Protein AF-A0A1Y1MUC6-F1 (afdb_monomer_lite)

pLDDT: mean 72.16, std 18.28, range [31.75, 94.69]

Organism: Photinus pyralis (NCBI:txid7054)

Radius of gyration: 22.09 Å; chains: 1; bounding box: 63×49×53 Å

InterPro domains:
  IPR022237 L-tryptophan decarboxylase PsiD-like [PF12588] (64-160)

Foldseek 3Di:
DDDDDDDDDDPDDPVPPDPDDPPPCDPDDPDLLWFPDVVVLLVVLLVLLVVLVPPPDDQPQDPVLVVVVCVCVVDPLSVVLQADLLVDQFPDPPSVVCVPSRSSADHNVSLSSSVRCCVPPDAFDWDPPDPGTTTNNDNVCSSCVRSCRDPSNVVNVPDDD

Sequence (161 aa):
RSPCWPELGNTFSPQDMPRTAPVVNVPYRHGGWMPKNRIIQIDWLKRLVKEVDKSREPLTLPNEVDDLRKLIESRPDLRMLASAMLSEIPNKEPYHSDPVGNKQIRDIDHLLQLFGVVMTTKAPEWSQKGYDVGLIGFPFNAVLDWPMATPSGYAFFLKDE

Structure (mmCIF, N/CA/C/O backbone):
data_AF-A0A1Y1MUC6-F1
#
_entry.id   AF-A0A1Y1MUC6-F1
#
loop_
_atom_site.group_PDB
_atom_site.id
_atom_site.type_symbol
_atom_site.label_atom_id
_atom_site.label_alt_id
_atom_site.label_comp_id
_atom_site.label_asym_id
_atom_site.label_entity_id
_atom_site.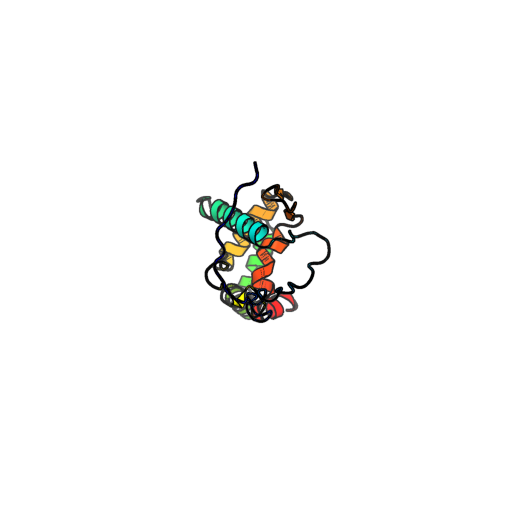label_seq_id
_atom_site.pdbx_PDB_ins_code
_atom_site.Cartn_x
_atom_site.Cartn_y
_atom_site.Cartn_z
_atom_site.occupancy
_atom_site.B_iso_or_equiv
_atom_site.auth_seq_id
_atom_site.auth_comp_id
_atom_site.auth_asym_id
_atom_site.auth_atom_id
_atom_site.pdbx_PDB_model_num
ATOM 1 N N . ARG A 1 1 ? 39.163 33.459 -41.141 1.00 40.78 1 ARG A N 1
ATOM 2 C CA . ARG A 1 1 ? 39.869 33.191 -39.864 1.00 40.78 1 ARG A CA 1
ATOM 3 C C . ARG A 1 1 ? 39.193 31.993 -39.225 1.00 40.78 1 ARG A C 1
ATOM 5 O O . ARG A 1 1 ? 38.162 32.161 -38.593 1.00 40.78 1 ARG A O 1
ATOM 12 N N . SER A 1 2 ? 39.729 30.807 -39.478 1.00 34.22 2 SER A N 1
ATOM 13 C CA . SER A 1 2 ? 39.296 29.551 -38.859 1.00 34.22 2 SER A CA 1
ATOM 14 C C . SER A 1 2 ? 40.261 29.247 -37.706 1.00 34.22 2 SER A C 1
ATOM 16 O O . SER A 1 2 ? 41.447 29.544 -37.874 1.00 34.22 2 SER A O 1
ATOM 18 N N . PRO A 1 3 ? 39.830 28.709 -36.553 1.00 42.53 3 PRO A N 1
ATOM 19 C CA . PRO A 1 3 ? 40.770 28.311 -35.514 1.00 42.53 3 PRO A CA 1
ATOM 20 C C . PRO A 1 3 ? 41.396 26.959 -35.878 1.00 42.53 3 PRO A C 1
ATOM 22 O O . PRO A 1 3 ? 40.682 25.979 -36.082 1.00 42.53 3 PRO A O 1
ATOM 25 N N . CYS A 1 4 ? 42.728 26.929 -35.964 1.00 34.47 4 CYS A N 1
ATOM 26 C CA . CYS A 1 4 ? 43.527 25.707 -35.975 1.00 34.47 4 CYS A CA 1
ATOM 27 C C . CYS A 1 4 ? 43.427 25.009 -34.613 1.00 34.47 4 CYS A C 1
ATOM 29 O O . CYS A 1 4 ? 43.685 25.638 -33.588 1.00 34.47 4 CYS A O 1
ATOM 31 N N . TRP A 1 5 ? 43.143 23.709 -34.614 1.00 31.75 5 TRP A N 1
ATOM 32 C CA . TRP A 1 5 ? 43.461 22.817 -33.497 1.00 31.75 5 TRP A CA 1
ATOM 33 C C . TRP A 1 5 ? 44.724 22.021 -33.860 1.00 31.75 5 TRP A C 1
ATOM 35 O O . TRP A 1 5 ? 44.870 21.661 -35.030 1.00 31.75 5 TRP A O 1
ATOM 45 N N . PRO A 1 6 ? 45.657 21.782 -32.920 1.00 38.09 6 PRO A N 1
ATOM 46 C CA . PRO A 1 6 ? 46.881 21.052 -33.215 1.00 38.09 6 PRO A CA 1
ATOM 47 C C . PRO A 1 6 ? 46.591 19.554 -33.336 1.00 38.09 6 PRO A C 1
ATOM 49 O O . PRO A 1 6 ? 45.817 18.990 -32.561 1.00 38.09 6 PRO A O 1
ATOM 52 N N . GLU A 1 7 ? 47.234 18.920 -34.313 1.00 46.00 7 GLU A N 1
ATOM 53 C CA . GLU A 1 7 ? 47.191 17.479 -34.520 1.00 46.00 7 GLU A CA 1
ATOM 54 C C . GLU A 1 7 ? 47.864 16.748 -33.354 1.00 46.00 7 GLU A C 1
ATOM 56 O O . GLU A 1 7 ? 49.070 16.858 -33.138 1.00 46.00 7 GLU A O 1
ATOM 61 N N . LEU A 1 8 ? 47.077 15.972 -32.612 1.00 39.94 8 LEU A N 1
ATOM 62 C CA . LEU A 1 8 ? 47.584 14.892 -31.779 1.00 39.94 8 LEU A CA 1
ATOM 63 C C . LEU A 1 8 ? 47.127 13.589 -32.420 1.00 39.94 8 LEU A C 1
ATOM 65 O O . LEU A 1 8 ? 45.940 13.264 -32.435 1.00 39.94 8 LEU A O 1
ATOM 69 N N . GLY A 1 9 ? 48.094 12.873 -32.991 1.00 47.47 9 GLY A N 1
ATOM 70 C CA . GLY A 1 9 ? 47.896 11.533 -33.506 1.00 47.47 9 GLY A CA 1
ATOM 71 C C . GLY A 1 9 ? 47.405 10.617 -32.393 1.00 47.47 9 GLY A C 1
ATOM 72 O O . GLY A 1 9 ? 48.117 10.371 -31.429 1.00 47.47 9 GLY A O 1
ATOM 73 N N . ASN A 1 10 ? 46.187 10.118 -32.550 1.00 42.88 10 ASN A N 1
ATOM 74 C CA . ASN A 1 10 ? 45.718 8.903 -31.910 1.00 42.88 10 ASN A CA 1
ATOM 75 C C . ASN A 1 10 ? 44.754 8.240 -32.890 1.00 42.88 10 ASN A C 1
ATOM 77 O O . ASN A 1 10 ? 43.689 8.768 -33.209 1.00 42.88 10 ASN A O 1
ATOM 81 N N . THR A 1 11 ? 45.162 7.091 -33.412 1.00 43.12 11 THR A N 1
ATOM 82 C CA . THR A 1 11 ? 44.319 6.207 -34.213 1.00 43.12 11 THR A CA 1
ATOM 83 C C . THR A 1 11 ? 43.207 5.666 -33.317 1.00 43.12 11 THR A C 1
ATOM 85 O O . THR A 1 11 ? 43.427 4.712 -32.574 1.00 43.12 11 THR A O 1
ATOM 88 N N . PHE A 1 12 ? 42.030 6.287 -33.343 1.00 37.22 12 PHE A N 1
ATOM 89 C CA . PHE A 1 12 ? 40.847 5.756 -32.667 1.00 37.22 12 PHE A CA 1
ATOM 90 C C . PHE A 1 12 ? 40.387 4.515 -33.444 1.00 37.22 12 PHE A C 1
ATOM 92 O O . PHE A 1 12 ? 39.945 4.629 -34.590 1.00 37.22 12 PHE A O 1
ATOM 99 N N . SER A 1 13 ? 40.550 3.321 -32.869 1.00 42.94 13 SER A N 1
ATOM 100 C CA . SER A 1 13 ? 40.020 2.102 -33.481 1.00 42.94 13 SER A CA 1
ATOM 101 C C . SER A 1 13 ? 38.501 2.063 -33.270 1.00 42.94 13 SER A C 1
ATOM 103 O O . SER A 1 13 ? 38.029 2.448 -32.202 1.00 42.94 13 SER A O 1
ATOM 105 N N . PRO A 1 14 ? 37.695 1.543 -34.219 1.00 44.41 14 PRO A N 1
ATOM 106 C CA . PRO A 1 14 ? 36.234 1.428 -34.068 1.00 44.41 14 PRO A CA 1
ATOM 107 C C . PRO A 1 14 ? 35.755 0.611 -32.849 1.00 44.41 14 PRO A C 1
ATOM 109 O O . PRO A 1 14 ? 34.556 0.519 -32.599 1.00 44.41 14 PRO A O 1
ATOM 112 N N . GLN A 1 15 ? 36.681 -0.000 -32.106 1.00 45.72 15 GLN A N 1
ATOM 113 C CA . GLN A 1 15 ? 36.449 -0.804 -30.907 1.00 45.72 15 GLN A CA 1
ATOM 114 C C . GLN A 1 15 ? 36.509 0.014 -29.600 1.00 45.72 15 GLN A C 1
ATOM 116 O O . GLN A 1 15 ? 36.130 -0.515 -28.559 1.00 45.72 15 GLN A O 1
ATOM 121 N N . ASP A 1 16 ? 36.893 1.297 -29.658 1.00 43.12 16 ASP A N 1
ATOM 122 C CA . ASP A 1 16 ? 37.009 2.196 -28.495 1.00 43.12 16 ASP A CA 1
ATOM 123 C C . ASP A 1 16 ? 35.727 3.005 -28.198 1.00 43.12 16 ASP A C 1
ATOM 125 O O . ASP A 1 16 ? 35.716 3.899 -27.349 1.00 43.12 16 ASP A O 1
ATOM 129 N N . MET A 1 17 ? 34.612 2.705 -28.874 1.00 41.62 17 MET A N 1
ATOM 130 C CA . MET A 1 17 ? 33.305 3.252 -28.493 1.00 41.62 17 MET A CA 1
ATOM 131 C C . MET A 1 17 ? 32.913 2.694 -27.114 1.00 41.62 17 MET A C 1
ATOM 133 O O . MET A 1 17 ? 32.886 1.468 -26.952 1.00 41.62 17 MET A O 1
ATOM 137 N N . PRO A 1 18 ? 32.554 3.532 -26.119 1.00 47.16 18 PRO A N 1
ATOM 138 C CA . PRO A 1 18 ? 31.975 3.019 -24.887 1.00 47.16 18 PRO A CA 1
ATOM 139 C C . PRO A 1 18 ? 30.731 2.217 -25.267 1.00 47.16 18 PRO A C 1
ATOM 141 O O . PRO A 1 18 ? 29.814 2.758 -25.888 1.00 47.16 18 PRO A O 1
ATOM 144 N N . ARG A 1 19 ? 30.728 0.915 -24.938 1.00 52.78 19 ARG A N 1
ATOM 145 C CA . ARG A 1 19 ? 29.556 0.044 -25.092 1.00 52.78 19 ARG A CA 1
ATOM 146 C C . ARG A 1 19 ? 28.360 0.805 -24.539 1.00 52.78 19 ARG A C 1
ATOM 148 O O . ARG A 1 19 ? 28.323 1.098 -23.344 1.00 52.78 19 ARG A O 1
ATOM 155 N N . THR A 1 20 ? 27.434 1.171 -25.421 1.00 53.81 20 THR A N 1
ATOM 156 C CA . THR A 1 20 ? 26.165 1.777 -25.039 1.00 53.81 20 THR A CA 1
ATOM 157 C C . THR A 1 20 ? 25.576 0.912 -23.936 1.00 53.81 20 THR A C 1
ATOM 159 O O . THR A 1 20 ? 25.466 -0.307 -24.091 1.00 53.81 20 THR A O 1
ATOM 162 N N . ALA A 1 21 ? 25.300 1.529 -22.783 1.00 49.19 21 ALA A N 1
ATOM 163 C CA . ALA A 1 21 ? 24.675 0.834 -21.668 1.00 49.19 21 ALA A CA 1
ATOM 164 C C . ALA A 1 21 ? 23.456 0.067 -22.208 1.00 49.19 21 ALA A C 1
ATOM 166 O O . ALA A 1 21 ? 22.736 0.622 -23.049 1.00 49.19 21 ALA A O 1
ATOM 167 N N . PRO A 1 22 ? 23.247 -1.201 -21.808 1.00 41.66 22 PRO A N 1
ATOM 168 C CA . PRO A 1 22 ? 22.153 -1.992 -22.342 1.00 41.66 22 PRO A CA 1
ATOM 169 C C . PRO A 1 22 ? 20.861 -1.206 -22.144 1.00 41.66 22 PRO A C 1
ATOM 171 O O . PRO A 1 22 ? 20.566 -0.750 -21.039 1.00 41.66 22 PRO A O 1
ATOM 174 N N . VAL A 1 23 ? 20.119 -1.004 -23.234 1.00 47.19 23 VAL A N 1
ATOM 175 C CA . VAL A 1 23 ? 18.787 -0.409 -23.175 1.00 47.19 23 VAL A CA 1
ATOM 176 C C . VAL A 1 23 ? 17.951 -1.358 -22.328 1.00 47.19 23 VAL A C 1
ATOM 178 O O . VAL A 1 23 ? 17.558 -2.428 -22.789 1.00 47.19 23 VAL A O 1
ATOM 181 N N . VAL A 1 24 ? 17.749 -1.008 -21.057 1.00 47.28 24 VAL A N 1
ATOM 182 C CA . VAL A 1 24 ? 16.897 -1.779 -20.155 1.00 47.28 24 VAL A CA 1
ATOM 183 C C . VAL A 1 24 ? 15.496 -1.692 -20.739 1.00 47.28 24 VAL A C 1
ATOM 185 O O . VAL A 1 24 ? 14.852 -0.644 -20.687 1.00 47.28 24 VAL A O 1
ATOM 188 N N . ASN A 1 25 ? 15.052 -2.777 -21.367 1.00 46.31 25 ASN A N 1
ATOM 189 C CA . ASN A 1 25 ? 13.741 -2.859 -21.983 1.00 46.31 25 ASN A CA 1
ATOM 190 C C . ASN A 1 25 ? 12.707 -2.989 -20.861 1.00 46.31 25 ASN A C 1
ATOM 192 O O . ASN A 1 25 ? 12.361 -4.087 -20.427 1.00 46.31 25 ASN A O 1
ATOM 196 N N . VAL A 1 26 ? 12.289 -1.850 -20.307 1.00 55.34 26 VAL A N 1
ATOM 197 C CA . VAL A 1 26 ? 11.240 -1.819 -19.290 1.00 55.34 26 VAL A CA 1
ATOM 198 C C . VAL A 1 26 ? 9.951 -2.270 -19.984 1.00 55.34 26 VAL A C 1
ATOM 200 O O . VAL A 1 26 ? 9.574 -1.648 -20.981 1.00 55.34 26 VAL A O 1
ATOM 203 N N . PRO A 1 27 ? 9.275 -3.337 -19.518 1.00 55.50 27 PRO A N 1
ATOM 204 C CA . PRO A 1 27 ? 8.059 -3.815 -20.163 1.00 55.50 27 PRO A CA 1
ATOM 205 C C . PRO A 1 27 ? 7.045 -2.676 -20.282 1.00 55.50 27 PRO A C 1
ATOM 207 O O . PRO A 1 27 ? 6.811 -1.927 -19.328 1.00 55.50 27 PRO A O 1
ATOM 210 N N . TYR A 1 28 ? 6.479 -2.536 -21.479 1.00 58.81 28 TYR A N 1
ATOM 211 C CA . TYR A 1 28 ? 5.548 -1.470 -21.823 1.00 58.81 28 TYR A CA 1
ATOM 212 C C . TYR A 1 28 ? 4.345 -1.488 -20.870 1.00 58.81 28 TYR A C 1
ATOM 214 O O . TYR A 1 28 ? 3.618 -2.476 -20.780 1.00 58.81 28 TYR A O 1
ATOM 222 N N . ARG A 1 29 ? 4.143 -0.395 -20.128 1.00 64.69 29 ARG A N 1
ATOM 223 C CA . ARG A 1 29 ? 3.002 -0.240 -19.218 1.00 64.69 29 ARG A CA 1
ATOM 224 C C . ARG A 1 29 ? 1.770 0.167 -20.028 1.00 64.69 29 ARG A C 1
ATOM 226 O O . ARG A 1 29 ? 1.736 1.250 -20.610 1.00 64.69 29 ARG A O 1
ATOM 233 N N . HIS A 1 30 ? 0.774 -0.712 -20.086 1.00 56.28 30 HIS A N 1
ATOM 234 C CA . HIS A 1 30 ? -0.443 -0.505 -20.870 1.00 56.28 30 HIS A CA 1
ATOM 235 C C . HIS A 1 30 ? -1.338 0.607 -20.290 1.00 56.28 30 HIS A C 1
ATOM 237 O O . HIS A 1 30 ? -1.395 0.825 -19.082 1.00 56.28 30 HIS A O 1
ATOM 243 N N . GLY A 1 31 ? -2.056 1.311 -21.170 1.00 62.62 31 GLY A N 1
ATOM 244 C CA . GLY A 1 31 ? -3.125 2.247 -20.799 1.00 62.62 31 GLY A CA 1
ATOM 245 C C . GLY A 1 31 ? -2.697 3.673 -20.432 1.00 62.62 31 GLY A C 1
ATOM 246 O O . GLY A 1 31 ? -3.564 4.501 -20.195 1.00 62.62 31 GLY A O 1
ATOM 247 N N . GLY A 1 32 ? -1.398 3.995 -20.397 1.00 67.19 32 GLY A N 1
ATOM 248 C CA . GLY A 1 32 ? -0.930 5.375 -20.165 1.00 67.19 32 GLY A CA 1
ATOM 249 C C . GLY A 1 32 ? -1.237 5.941 -18.770 1.00 67.19 32 GLY A C 1
ATOM 250 O O . GLY A 1 32 ? -1.039 7.128 -18.533 1.00 67.19 32 GLY A O 1
ATOM 251 N N . TRP A 1 33 ? -1.686 5.094 -17.840 1.00 69.81 33 TRP A N 1
ATOM 252 C CA . TRP A 1 33 ? -2.058 5.460 -16.468 1.00 69.81 33 TRP A CA 1
ATOM 253 C C . TRP A 1 33 ? -0.863 5.785 -15.562 1.00 69.81 33 TRP A C 1
ATOM 255 O O . TRP A 1 33 ? -1.047 6.284 -14.451 1.00 69.81 33 TRP A O 1
ATOM 265 N N . MET A 1 34 ? 0.352 5.485 -16.025 1.00 71.19 34 MET A N 1
ATOM 266 C CA . MET A 1 34 ? 1.612 5.734 -15.330 1.00 71.19 34 MET A CA 1
ATOM 267 C C . MET A 1 34 ? 2.598 6.439 -16.268 1.00 71.19 34 MET A C 1
ATOM 269 O O . MET A 1 34 ? 2.617 6.146 -17.469 1.00 71.19 34 MET A O 1
ATOM 273 N N . PRO A 1 35 ? 3.472 7.310 -15.737 1.00 72.62 35 PRO A N 1
ATOM 274 C CA . PRO A 1 35 ? 4.509 7.952 -16.530 1.00 72.62 35 PRO A CA 1
ATOM 275 C C . PRO A 1 35 ? 5.484 6.914 -17.098 1.00 72.62 35 PRO A C 1
ATOM 277 O O . PRO A 1 35 ? 5.832 5.931 -16.436 1.00 72.62 35 PRO A O 1
ATOM 280 N N . LYS A 1 36 ? 5.972 7.167 -18.319 1.00 71.94 36 LYS A N 1
ATOM 281 C CA . LYS A 1 36 ? 7.053 6.374 -18.933 1.00 71.94 36 LYS A CA 1
ATOM 282 C C . LYS A 1 36 ? 8.330 6.457 -18.098 1.00 71.94 36 LYS A C 1
ATOM 284 O O . LYS A 1 36 ? 9.013 5.456 -17.894 1.00 71.94 36 LYS A O 1
ATOM 289 N N . ASN A 1 37 ? 8.617 7.650 -17.577 1.00 72.88 37 ASN A N 1
ATOM 290 C CA . ASN A 1 37 ? 9.736 7.881 -16.683 1.00 72.88 37 ASN A CA 1
ATOM 291 C C . ASN A 1 37 ? 9.381 7.470 -15.243 1.00 72.88 37 ASN A C 1
ATOM 293 O O . ASN A 1 37 ? 8.557 8.087 -14.567 1.00 72.88 37 ASN A O 1
ATOM 297 N N . ARG A 1 38 ? 10.061 6.433 -14.758 1.00 72.88 38 ARG A N 1
ATOM 298 C CA . ARG A 1 38 ? 9.906 5.866 -13.410 1.00 72.88 38 ARG A CA 1
ATOM 299 C C . ARG A 1 38 ? 10.302 6.825 -12.294 1.00 72.88 38 ARG A C 1
ATOM 301 O O . ARG A 1 38 ? 9.735 6.750 -11.209 1.00 72.88 38 ARG A O 1
ATOM 308 N N . ILE A 1 39 ? 11.230 7.743 -12.559 1.00 77.25 39 ILE A N 1
ATOM 309 C CA . ILE A 1 39 ? 11.671 8.739 -11.576 1.00 77.25 39 ILE A CA 1
ATOM 310 C C . ILE A 1 39 ? 10.490 9.620 -11.162 1.00 77.25 39 ILE A C 1
ATOM 312 O O . ILE A 1 39 ? 10.332 9.903 -9.980 1.00 77.25 39 ILE A O 1
ATOM 316 N N . ILE A 1 40 ? 9.613 9.977 -12.107 1.00 77.38 40 ILE A N 1
ATOM 317 C CA . ILE A 1 40 ? 8.412 10.783 -11.843 1.00 77.38 40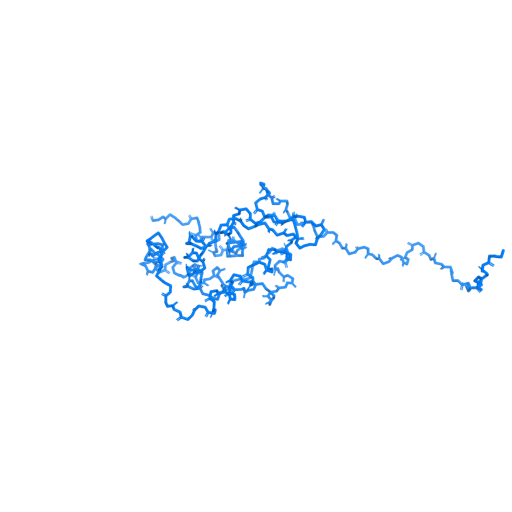 ILE A CA 1
ATOM 318 C C . ILE A 1 40 ? 7.463 10.048 -10.887 1.00 77.38 40 ILE A C 1
ATOM 320 O O . ILE A 1 40 ? 6.965 10.646 -9.935 1.00 77.38 40 ILE A O 1
ATOM 324 N N . GLN A 1 41 ? 7.248 8.747 -11.108 1.00 77.69 41 GLN A N 1
ATOM 325 C CA . GLN A 1 41 ? 6.422 7.910 -10.232 1.00 77.69 41 GLN A CA 1
ATOM 326 C C . GLN A 1 41 ? 7.017 7.824 -8.822 1.00 77.69 41 GLN A C 1
ATOM 328 O O . GLN A 1 41 ? 6.306 8.035 -7.843 1.00 77.69 41 GLN A O 1
ATOM 333 N N . ILE A 1 42 ? 8.316 7.526 -8.717 1.00 79.50 42 ILE A N 1
ATOM 334 C CA . ILE A 1 42 ? 9.009 7.382 -7.430 1.00 79.50 42 ILE A CA 1
ATOM 335 C C . ILE A 1 42 ? 8.993 8.707 -6.663 1.00 79.50 42 ILE A C 1
ATOM 337 O O . ILE A 1 42 ? 8.727 8.723 -5.466 1.00 79.50 42 ILE A O 1
ATOM 341 N N . ASP A 1 43 ? 9.255 9.824 -7.341 1.00 81.75 43 ASP A N 1
ATOM 342 C CA . ASP A 1 43 ? 9.241 11.164 -6.752 1.00 81.75 43 ASP A CA 1
ATOM 343 C C . ASP A 1 43 ? 7.830 11.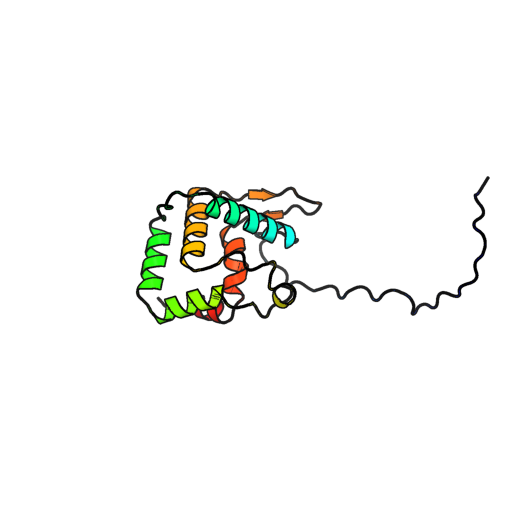568 -6.291 1.00 81.75 43 ASP A C 1
ATOM 345 O O . ASP A 1 43 ? 7.666 12.157 -5.222 1.00 81.75 43 ASP A O 1
ATOM 349 N N . TRP A 1 44 ? 6.790 11.204 -7.047 1.00 83.62 44 TRP A N 1
ATOM 350 C CA . TRP A 1 44 ? 5.404 11.388 -6.615 1.00 83.62 44 TRP A CA 1
ATOM 351 C C . TRP A 1 44 ? 5.066 10.544 -5.381 1.00 83.62 44 TRP A C 1
ATOM 353 O O . TRP A 1 44 ? 4.557 11.090 -4.404 1.00 83.62 44 TRP A O 1
ATOM 363 N N . LEU A 1 45 ? 5.426 9.257 -5.373 1.00 85.00 45 LEU A N 1
ATOM 364 C CA . LEU A 1 45 ? 5.181 8.374 -4.230 1.00 85.00 45 LEU A CA 1
ATOM 365 C C . LEU A 1 45 ? 5.929 8.860 -2.980 1.00 85.00 45 LEU A C 1
ATOM 367 O O . LEU A 1 45 ? 5.356 8.899 -1.897 1.00 85.00 45 LEU A O 1
ATOM 371 N N . LYS A 1 46 ? 7.180 9.314 -3.134 1.00 85.94 46 LYS A N 1
ATOM 372 C CA . LYS A 1 46 ? 7.974 9.935 -2.060 1.00 85.94 46 LYS A CA 1
ATOM 373 C C . LYS A 1 46 ? 7.283 11.159 -1.464 1.00 85.94 46 LYS A C 1
ATOM 375 O O . LYS A 1 46 ? 7.291 11.334 -0.247 1.00 85.94 46 LYS A O 1
ATOM 380 N N . ARG A 1 47 ? 6.692 12.019 -2.302 1.00 86.00 47 ARG A N 1
ATOM 381 C CA . ARG A 1 47 ? 5.919 13.176 -1.823 1.00 86.00 47 ARG A CA 1
ATOM 382 C C . ARG A 1 47 ? 4.672 12.748 -1.065 1.00 86.00 47 ARG A C 1
ATOM 384 O O . ARG A 1 47 ? 4.440 13.294 0.007 1.00 86.00 47 ARG A O 1
ATOM 391 N N . LEU A 1 48 ? 3.926 11.780 -1.597 1.00 86.50 48 LEU A N 1
ATOM 392 C CA . LEU A 1 48 ? 2.729 11.252 -0.947 1.00 86.50 48 LEU A CA 1
ATOM 393 C C . LEU A 1 48 ? 3.068 10.685 0.436 1.00 86.50 48 LEU A C 1
ATOM 395 O O . LEU A 1 48 ? 2.475 11.104 1.422 1.00 86.50 48 LEU A O 1
ATOM 399 N N . VAL A 1 49 ? 4.073 9.810 0.528 1.00 88.56 49 VAL A N 1
ATOM 400 C CA . VAL A 1 49 ? 4.524 9.240 1.807 1.00 88.56 49 VAL A CA 1
ATOM 401 C C . VAL A 1 49 ? 4.944 10.332 2.782 1.00 88.56 49 VAL A C 1
ATOM 403 O O . VAL A 1 49 ? 4.527 10.318 3.932 1.00 88.56 49 VAL A O 1
ATOM 406 N N . LYS A 1 50 ? 5.705 11.333 2.327 1.00 88.50 50 LYS A N 1
ATOM 407 C CA . LYS A 1 50 ? 6.113 12.457 3.179 1.00 88.50 50 LYS A CA 1
ATOM 408 C C . LYS A 1 50 ? 4.926 13.285 3.683 1.00 88.50 50 LYS A C 1
ATOM 410 O O . LYS A 1 50 ? 4.996 13.840 4.776 1.00 88.50 50 LYS A O 1
ATOM 415 N N . GLU A 1 51 ? 3.880 13.431 2.880 1.00 85.31 51 GLU A N 1
ATOM 416 C CA . GLU A 1 51 ? 2.655 14.132 3.263 1.00 85.31 51 GLU A CA 1
ATOM 417 C C . GLU A 1 51 ? 1.881 13.354 4.328 1.00 85.31 51 GLU A C 1
ATOM 419 O O . GLU A 1 51 ? 1.516 13.941 5.346 1.00 85.31 51 GLU A O 1
ATOM 424 N N . VAL A 1 52 ? 1.728 12.040 4.137 1.00 85.12 52 VAL A N 1
ATOM 425 C CA . VAL A 1 52 ? 1.094 11.142 5.114 1.00 85.12 52 VAL A CA 1
ATOM 426 C C . VAL A 1 52 ? 1.894 11.095 6.416 1.00 85.12 52 VAL A C 1
ATOM 428 O O . VAL A 1 52 ? 1.336 11.380 7.467 1.00 85.12 52 VAL A O 1
ATOM 431 N N . ASP A 1 53 ? 3.212 10.883 6.353 1.00 85.50 53 ASP A N 1
ATOM 432 C CA . ASP A 1 53 ? 4.109 10.867 7.522 1.00 85.50 53 ASP A CA 1
ATOM 433 C C . ASP A 1 53 ? 4.102 12.201 8.302 1.00 85.50 53 ASP A C 1
ATOM 435 O O . ASP A 1 53 ? 4.397 12.241 9.499 1.00 85.50 53 ASP A O 1
ATOM 439 N N . LYS A 1 54 ? 3.817 13.327 7.630 1.00 85.38 54 LYS A N 1
ATOM 440 C CA . LYS A 1 54 ? 3.735 14.651 8.269 1.00 85.38 54 LYS A CA 1
ATOM 441 C C . LYS A 1 54 ? 2.388 14.874 8.960 1.00 85.38 54 LYS A C 1
ATOM 443 O O . LYS A 1 54 ? 2.325 15.668 9.903 1.00 85.38 54 LYS A O 1
ATOM 448 N N . SER A 1 55 ? 1.330 14.206 8.504 1.00 74.44 55 SER A N 1
ATOM 449 C CA . SER A 1 55 ? 0.030 14.217 9.166 1.00 74.44 55 SER A CA 1
ATOM 450 C C . SER A 1 55 ? 0.134 13.434 10.474 1.00 74.44 55 SER A C 1
ATOM 452 O O . SE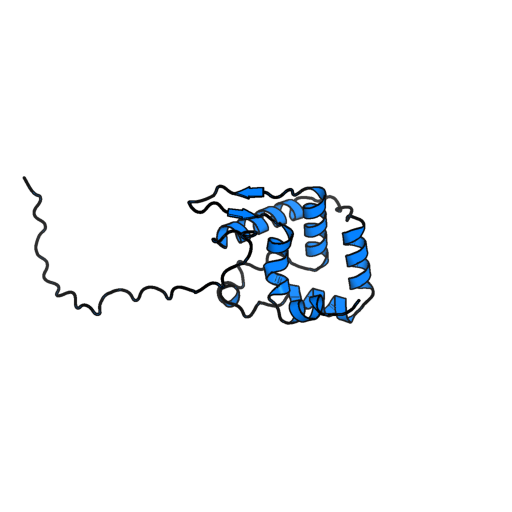R A 1 55 ? 0.162 12.211 10.485 1.00 74.44 55 SER A O 1
ATOM 454 N N . ARG A 1 56 ? 0.224 14.149 11.599 1.00 59.16 56 ARG A N 1
ATOM 455 C CA . ARG A 1 56 ? 0.249 13.544 12.944 1.00 59.16 56 ARG A CA 1
ATOM 456 C C . ARG A 1 56 ? -1.131 13.131 13.450 1.00 59.16 56 ARG A C 1
ATOM 458 O O . ARG A 1 56 ? -1.219 12.493 14.493 1.00 59.16 56 ARG A O 1
ATOM 465 N N . GLU A 1 57 ? -2.183 13.523 12.741 1.00 62.97 57 GLU A N 1
ATOM 466 C CA . GLU A 1 57 ? -3.546 13.165 13.102 1.00 62.97 57 GLU A CA 1
ATOM 467 C C . GLU A 1 57 ? -3.829 11.717 12.684 1.00 62.97 57 GLU A C 1
ATOM 469 O O . GLU A 1 57 ? -3.488 11.345 11.554 1.00 62.97 57 GLU A O 1
ATOM 474 N N . PRO A 1 58 ? -4.455 10.901 13.554 1.00 62.19 58 PRO A N 1
ATOM 475 C CA . PRO A 1 58 ? -4.909 9.578 13.170 1.00 62.19 58 PRO A CA 1
ATOM 476 C C . PRO A 1 58 ? -5.891 9.725 12.009 1.00 62.19 58 PRO A C 1
ATOM 478 O O . PRO A 1 58 ? -6.989 10.264 12.165 1.00 62.19 58 PRO A O 1
ATOM 481 N N . LEU A 1 59 ? -5.481 9.272 10.825 1.00 66.81 59 LEU A N 1
ATOM 482 C CA . LEU A 1 59 ? -6.346 9.272 9.656 1.00 66.81 59 LEU A CA 1
ATOM 483 C C . LEU A 1 59 ? -7.546 8.379 9.958 1.00 66.81 59 LEU A C 1
ATOM 485 O O . LEU A 1 59 ? -7.400 7.180 10.191 1.00 66.81 59 LEU A O 1
ATOM 489 N N . THR A 1 60 ? -8.739 8.973 9.952 1.00 78.75 60 THR A N 1
ATOM 490 C CA . THR A 1 60 ? -9.970 8.186 9.915 1.00 78.75 60 THR A CA 1
ATOM 491 C C . THR A 1 60 ? -9.996 7.491 8.563 1.00 78.75 60 THR A C 1
ATOM 493 O O . THR A 1 60 ? -10.103 8.150 7.526 1.00 78.75 60 THR A O 1
ATOM 496 N N . LEU A 1 61 ? -9.804 6.173 8.570 1.00 82.31 61 LEU A N 1
ATOM 497 C CA . LEU A 1 61 ? -9.831 5.384 7.348 1.00 82.31 61 LEU A CA 1
ATOM 498 C C . LEU A 1 61 ? -11.250 5.434 6.757 1.00 82.31 61 LEU A C 1
ATOM 500 O O . LEU A 1 61 ? -12.217 5.299 7.510 1.00 82.31 61 LEU A O 1
ATOM 504 N N . PRO A 1 62 ? -11.398 5.631 5.434 1.00 86.62 62 PRO A N 1
ATOM 505 C CA . PRO A 1 62 ? -12.671 5.410 4.757 1.00 86.62 62 PRO A CA 1
ATOM 506 C C . PRO A 1 62 ? -13.186 3.995 5.029 1.00 86.62 62 PRO A C 1
ATOM 508 O O . PRO A 1 62 ? -12.381 3.079 5.213 1.00 86.62 62 PRO A O 1
ATOM 511 N N . ASN A 1 63 ? -14.508 3.813 5.019 1.00 88.81 63 ASN A N 1
ATOM 512 C CA . ASN A 1 63 ? -15.144 2.537 5.361 1.00 88.81 63 ASN A CA 1
ATOM 513 C C . ASN A 1 63 ? -14.563 1.368 4.552 1.00 88.81 63 ASN A C 1
ATOM 515 O O . ASN A 1 63 ? -14.255 0.328 5.115 1.00 88.81 63 ASN A O 1
ATOM 519 N N . GLU A 1 64 ? -14.312 1.567 3.259 1.00 90.00 64 GLU A N 1
ATOM 520 C CA . GLU A 1 64 ? -13.772 0.544 2.360 1.00 90.00 64 GLU A CA 1
ATOM 521 C C . GLU A 1 64 ? -12.341 0.130 2.739 1.00 90.00 64 GLU A C 1
ATOM 523 O O . GLU A 1 64 ? -11.962 -1.036 2.627 1.00 90.00 64 GLU A O 1
ATOM 528 N N . VAL A 1 65 ? -11.533 1.084 3.207 1.00 90.19 65 VAL A N 1
ATOM 529 C CA . VAL A 1 65 ? -10.154 0.828 3.645 1.00 90.19 65 VAL A CA 1
ATOM 530 C C . VAL A 1 65 ? -10.146 0.131 5.003 1.00 90.19 65 VAL A C 1
ATOM 532 O O . VAL A 1 65 ? -9.320 -0.749 5.238 1.00 90.19 65 VAL A O 1
ATOM 535 N N . ASP A 1 66 ? -11.070 0.498 5.890 1.00 91.06 66 ASP A N 1
ATOM 536 C CA . ASP A 1 66 ? -11.230 -0.153 7.189 1.00 91.06 66 ASP A CA 1
ATOM 537 C C . ASP A 1 66 ? -11.788 -1.582 7.054 1.00 91.06 66 ASP A C 1
ATOM 539 O O . ASP A 1 66 ? -11.349 -2.490 7.758 1.00 91.06 66 ASP A O 1
ATOM 543 N N . ASP A 1 67 ? -12.685 -1.825 6.099 1.00 92.38 67 ASP A N 1
ATOM 544 C CA . ASP A 1 67 ? -13.177 -3.167 5.780 1.00 92.38 67 ASP A CA 1
ATOM 545 C C . ASP A 1 67 ? -12.055 -4.054 5.224 1.00 92.38 67 ASP A C 1
ATOM 547 O O . ASP A 1 67 ? -11.879 -5.187 5.681 1.00 92.38 67 ASP A O 1
ATOM 551 N N . LEU A 1 68 ? -11.215 -3.519 4.327 1.00 91.75 68 LEU A N 1
ATOM 552 C CA . LEU A 1 68 ? -10.007 -4.211 3.865 1.00 91.75 68 LEU A CA 1
ATOM 553 C C . LEU A 1 68 ? -9.055 -4.519 5.029 1.00 91.75 68 LEU A C 1
ATOM 555 O O . LEU A 1 68 ? -8.510 -5.621 5.117 1.00 91.75 68 LEU A O 1
ATOM 559 N N . ARG A 1 69 ? -8.862 -3.564 5.943 1.00 92.69 69 ARG A N 1
ATOM 560 C CA . ARG A 1 69 ? -8.038 -3.761 7.137 1.00 92.69 69 ARG A CA 1
ATOM 561 C C . ARG A 1 69 ? -8.559 -4.920 7.983 1.00 92.69 69 ARG A C 1
ATOM 563 O O . ARG A 1 69 ? -7.795 -5.829 8.303 1.00 92.69 69 ARG A O 1
ATOM 570 N N . LYS A 1 70 ? -9.855 -4.919 8.302 1.00 94.06 70 LYS A N 1
ATOM 571 C CA . LYS A 1 70 ? -10.509 -5.984 9.077 1.00 94.06 70 LYS A CA 1
ATOM 572 C C . LYS A 1 70 ? -10.377 -7.340 8.394 1.00 94.06 70 LYS A C 1
ATOM 574 O O . LYS A 1 70 ? -10.087 -8.325 9.071 1.00 94.06 70 LYS A O 1
ATOM 579 N N . LEU A 1 71 ? -10.534 -7.399 7.071 1.00 93.38 71 LEU A N 1
ATOM 580 C CA . LEU A 1 71 ? -10.351 -8.630 6.302 1.00 93.38 71 LEU A CA 1
ATOM 581 C C . LEU A 1 71 ? -8.929 -9.182 6.472 1.00 93.38 71 LEU A C 1
ATOM 583 O O . LEU A 1 71 ? -8.763 -10.347 6.837 1.00 93.38 71 LEU A O 1
ATOM 587 N N . ILE A 1 72 ? -7.907 -8.342 6.289 1.00 93.06 72 ILE A N 1
ATOM 588 C CA . ILE A 1 72 ? -6.500 -8.741 6.445 1.00 93.06 72 ILE A CA 1
ATOM 589 C C . ILE A 1 72 ? -6.206 -9.174 7.888 1.00 93.06 72 ILE A C 1
ATOM 591 O O . ILE A 1 72 ? -5.532 -10.179 8.104 1.00 93.06 72 ILE A O 1
ATOM 595 N N . GLU A 1 73 ? -6.709 -8.441 8.883 1.00 92.06 73 GLU A N 1
ATOM 596 C CA . GLU A 1 73 ? -6.489 -8.744 10.301 1.00 92.06 73 GLU A CA 1
ATOM 597 C C . GLU A 1 73 ? -7.203 -10.028 10.752 1.00 92.06 73 GLU A C 1
ATOM 599 O O . GLU A 1 73 ? -6.679 -10.752 11.603 1.00 92.06 73 GLU A O 1
ATOM 604 N N . SER A 1 74 ? -8.360 -10.343 10.161 1.00 94.69 74 SER A N 1
ATOM 605 C CA . SER A 1 74 ? -9.157 -11.530 10.495 1.00 94.69 74 SER A CA 1
ATOM 606 C C . SER A 1 74 ? -8.488 -12.851 10.102 1.00 94.69 74 SER A C 1
ATOM 608 O O . SER A 1 74 ? -8.770 -13.896 10.692 1.00 94.69 74 SER A O 1
ATOM 610 N N . ARG A 1 75 ? -7.584 -12.811 9.116 1.00 94.19 75 ARG A N 1
ATOM 611 C CA . ARG A 1 75 ? -7.044 -13.987 8.435 1.00 94.19 75 ARG A CA 1
ATOM 612 C C . ARG A 1 75 ? -5.514 -14.040 8.550 1.00 94.19 75 ARG A C 1
ATOM 614 O O . ARG A 1 75 ? -4.815 -13.187 8.000 1.00 94.19 75 ARG A O 1
ATOM 621 N N . PRO A 1 76 ? -4.942 -15.040 9.249 1.00 93.88 76 PRO A N 1
ATOM 622 C CA . PRO A 1 76 ? -3.498 -15.093 9.486 1.00 93.88 76 PRO A CA 1
ATOM 623 C C . PRO A 1 76 ? -2.685 -15.296 8.200 1.00 93.88 76 PRO A C 1
ATOM 625 O O . PRO A 1 76 ? -1.555 -14.815 8.118 1.00 93.88 76 PRO A O 1
ATOM 628 N N . ASP A 1 77 ? -3.252 -15.972 7.199 1.00 93.69 77 ASP A N 1
ATOM 629 C CA . ASP A 1 77 ? -2.649 -16.157 5.879 1.00 93.69 77 ASP A CA 1
ATOM 630 C C . ASP A 1 77 ? -2.545 -14.832 5.113 1.00 93.69 77 ASP A C 1
ATOM 632 O O . ASP A 1 77 ? -1.464 -14.498 4.623 1.00 93.69 77 ASP A O 1
ATOM 636 N N . LEU A 1 78 ? -3.621 -14.038 5.080 1.00 93.50 78 LEU A N 1
ATOM 637 C CA . LEU A 1 78 ? -3.618 -12.710 4.459 1.00 93.50 78 LEU A CA 1
ATOM 638 C C . LEU A 1 78 ? -2.663 -11.758 5.175 1.00 93.50 78 LEU A C 1
ATOM 640 O O . LEU A 1 78 ? -1.871 -11.086 4.520 1.00 93.50 78 LEU A O 1
ATOM 644 N N . ARG A 1 79 ? -2.666 -11.743 6.511 1.00 93.19 79 ARG A N 1
ATOM 645 C CA . ARG A 1 79 ? -1.748 -10.911 7.301 1.00 93.19 79 ARG A CA 1
ATOM 646 C C . ARG A 1 79 ? -0.281 -11.235 7.024 1.00 93.19 79 ARG A C 1
ATOM 648 O O . ARG A 1 79 ? 0.545 -10.328 6.907 1.00 93.19 79 ARG A O 1
ATOM 655 N N . MET A 1 80 ? 0.047 -12.522 6.917 1.00 93.69 80 MET A N 1
ATOM 656 C CA . MET A 1 80 ? 1.395 -12.975 6.582 1.00 93.69 80 MET A CA 1
ATOM 657 C C . MET A 1 80 ? 1.796 -12.518 5.176 1.00 93.69 80 MET A C 1
ATOM 659 O O . MET A 1 80 ? 2.853 -11.911 5.020 1.00 93.69 80 MET A O 1
ATOM 663 N N . LEU A 1 81 ? 0.942 -12.748 4.174 1.00 93.88 81 LEU A N 1
ATOM 664 C CA . LEU A 1 81 ? 1.207 -12.355 2.788 1.00 93.88 81 LEU A CA 1
ATOM 665 C C . LEU A 1 81 ? 1.315 -10.832 2.627 1.00 93.88 81 LEU A C 1
ATOM 667 O O . LEU A 1 81 ? 2.241 -10.352 1.978 1.00 93.88 81 LEU A O 1
ATOM 671 N N . ALA A 1 82 ? 0.437 -10.069 3.280 1.00 92.31 82 ALA A N 1
ATOM 672 C CA . ALA A 1 82 ? 0.461 -8.610 3.274 1.00 92.31 82 ALA A CA 1
ATOM 673 C C . ALA A 1 82 ? 1.750 -8.043 3.895 1.00 92.31 82 ALA A C 1
ATOM 675 O O . ALA A 1 82 ? 2.319 -7.064 3.410 1.00 92.31 82 ALA A O 1
ATOM 676 N N . SER A 1 83 ? 2.250 -8.682 4.954 1.00 91.94 83 SER A N 1
ATOM 677 C CA . SER A 1 83 ? 3.514 -8.290 5.591 1.00 91.94 83 SER A CA 1
ATOM 678 C C . SER A 1 83 ? 4.724 -8.675 4.731 1.00 91.94 83 SER A C 1
ATOM 680 O 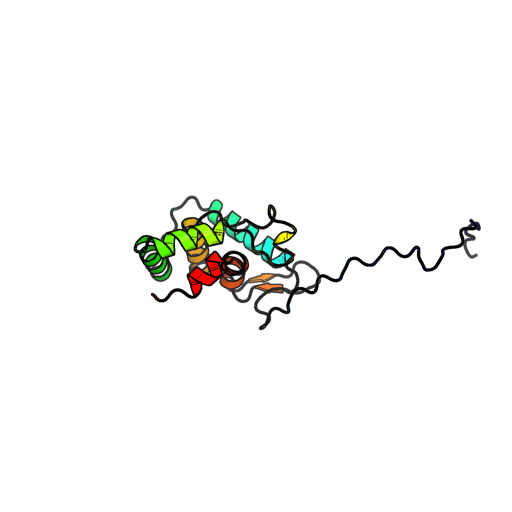O . SER A 1 83 ? 5.694 -7.915 4.628 1.00 91.94 83 SER A O 1
ATOM 682 N N . ALA A 1 84 ? 4.659 -9.843 4.087 1.00 91.12 84 ALA A N 1
ATOM 683 C CA . ALA A 1 84 ? 5.705 -10.351 3.211 1.00 91.12 84 ALA A CA 1
ATOM 684 C C . ALA A 1 84 ? 5.826 -9.515 1.928 1.00 91.12 84 ALA A C 1
ATOM 686 O O . ALA A 1 84 ? 6.928 -9.086 1.600 1.00 91.12 84 ALA A O 1
ATOM 687 N N . MET A 1 85 ? 4.719 -9.160 1.265 1.00 90.81 85 MET A N 1
ATOM 688 C CA . MET A 1 85 ? 4.745 -8.386 0.011 1.00 90.81 85 MET A CA 1
ATOM 689 C C . MET A 1 85 ? 5.352 -6.981 0.152 1.00 90.81 85 MET A C 1
ATOM 691 O O . MET A 1 85 ? 5.842 -6.409 -0.818 1.00 90.81 85 MET A O 1
ATOM 695 N N . LEU A 1 86 ? 5.323 -6.407 1.359 1.00 88.44 86 LEU A N 1
ATOM 696 C CA . LEU A 1 86 ? 5.936 -5.109 1.661 1.00 88.44 86 LEU A CA 1
ATOM 697 C C . LEU A 1 86 ? 7.395 -5.236 2.108 1.00 88.44 86 LEU A C 1
ATOM 699 O O . LEU A 1 86 ? 8.159 -4.278 1.995 1.00 88.44 86 LEU A O 1
ATOM 703 N N . SER A 1 87 ? 7.790 -6.399 2.626 1.00 85.62 87 SER A N 1
ATOM 704 C CA . SER A 1 87 ? 9.163 -6.684 3.059 1.00 85.62 87 SER A CA 1
ATOM 705 C C . SER A 1 87 ? 10.034 -7.261 1.942 1.00 85.62 87 SER A C 1
ATOM 707 O O . SER A 1 87 ? 11.249 -7.075 1.963 1.00 85.62 87 SER A O 1
ATOM 709 N N . GLU A 1 88 ? 9.425 -7.937 0.972 1.00 85.31 88 GLU A N 1
ATOM 710 C CA . GLU A 1 88 ? 10.092 -8.537 -0.177 1.00 85.31 88 GLU A CA 1
ATOM 711 C C . GLU A 1 88 ? 10.600 -7.491 -1.179 1.00 85.31 88 GLU A C 1
ATOM 713 O O . GLU A 1 88 ? 10.032 -6.410 -1.361 1.00 85.31 88 GLU A O 1
ATOM 718 N N . ILE A 1 89 ? 11.686 -7.853 -1.864 1.00 78.31 89 ILE A N 1
ATOM 719 C CA . ILE A 1 89 ? 12.249 -7.087 -2.976 1.00 78.31 89 ILE A CA 1
ATOM 720 C C . ILE A 1 89 ? 11.809 -7.777 -4.277 1.00 78.31 89 ILE A C 1
ATOM 722 O O . ILE A 1 89 ? 12.155 -8.944 -4.482 1.00 78.31 89 ILE A O 1
ATOM 726 N N . PRO A 1 90 ? 11.060 -7.098 -5.166 1.00 74.12 90 PRO A N 1
ATOM 727 C CA . PRO A 1 90 ? 10.650 -7.649 -6.449 1.00 74.12 90 PRO A CA 1
ATOM 728 C C . PRO A 1 90 ? 11.847 -8.107 -7.286 1.00 74.12 90 PRO A C 1
ATOM 730 O O . PRO A 1 90 ? 12.754 -7.323 -7.574 1.00 74.12 90 PRO A O 1
ATOM 733 N N . ASN A 1 91 ? 11.810 -9.350 -7.771 1.00 68.06 91 ASN A N 1
ATOM 734 C CA . ASN A 1 91 ? 12.802 -9.874 -8.715 1.00 68.06 91 ASN A CA 1
ATOM 735 C C . ASN A 1 91 ? 12.479 -9.438 -10.158 1.00 68.06 91 ASN A C 1
ATOM 737 O O . ASN A 1 91 ? 12.281 -10.255 -11.057 1.00 68.06 91 ASN A O 1
ATOM 741 N N . LYS A 1 92 ? 12.322 -8.127 -10.360 1.00 65.94 92 LYS A N 1
ATOM 742 C CA . LYS A 1 92 ? 11.995 -7.520 -11.653 1.00 65.94 92 LYS A CA 1
ATOM 743 C C . LYS A 1 92 ? 12.873 -6.299 -11.872 1.00 65.94 92 LYS A C 1
ATOM 745 O O . LYS A 1 92 ? 12.901 -5.389 -11.045 1.00 65.94 92 LYS A 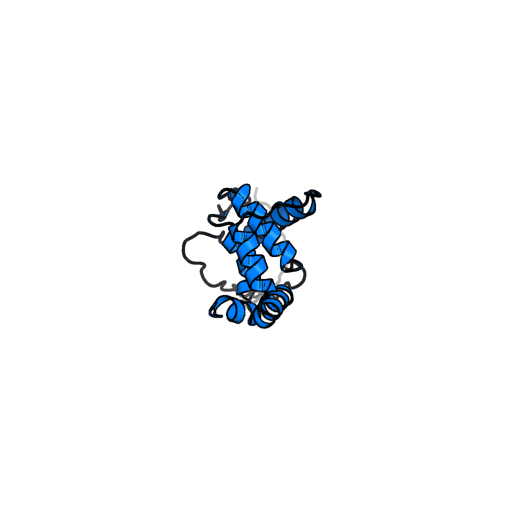O 1
ATOM 750 N N . GLU A 1 93 ? 13.574 -6.251 -12.999 1.00 58.16 93 GLU A N 1
ATOM 751 C CA . GLU A 1 93 ? 14.347 -5.070 -13.384 1.00 58.16 93 GLU A CA 1
ATOM 752 C C . GLU A 1 93 ? 13.431 -3.848 -13.536 1.00 58.16 93 GLU A C 1
ATOM 754 O O . GLU A 1 93 ? 12.334 -3.955 -14.105 1.00 58.16 93 GLU A O 1
ATOM 759 N N . PRO A 1 94 ? 13.843 -2.657 -13.071 1.00 61.06 94 PRO A N 1
ATOM 760 C CA . PRO A 1 94 ? 15.049 -2.281 -12.332 1.00 61.06 94 PRO A CA 1
ATOM 761 C C . PRO A 1 94 ? 14.885 -2.256 -10.797 1.00 61.06 94 PRO A C 1
ATOM 763 O O . PRO A 1 94 ? 15.716 -1.668 -10.115 1.00 61.06 94 PRO A O 1
ATOM 766 N N . TYR A 1 95 ? 13.826 -2.844 -10.223 1.00 62.34 95 TYR A N 1
ATOM 767 C CA . TYR A 1 95 ? 13.628 -2.861 -8.761 1.00 62.34 95 TYR A CA 1
ATOM 768 C C . TYR A 1 95 ? 14.705 -3.681 -8.033 1.00 62.34 95 TYR A C 1
ATOM 770 O O . TYR A 1 95 ? 15.079 -3.342 -6.915 1.00 62.34 95 TYR A O 1
ATOM 778 N N . HIS A 1 96 ? 15.249 -4.701 -8.703 1.00 57.81 96 HIS A N 1
ATOM 779 C CA . HIS A 1 96 ? 16.390 -5.491 -8.231 1.00 57.81 96 HIS A CA 1
ATOM 780 C C . HIS A 1 96 ? 17.683 -4.657 -8.085 1.00 57.81 96 HIS A C 1
ATOM 782 O O . HIS A 1 96 ? 18.504 -4.925 -7.212 1.00 57.81 96 HIS A O 1
ATOM 788 N N . SER A 1 97 ? 17.841 -3.617 -8.910 1.00 55.12 97 SER A N 1
ATOM 789 C CA . SER A 1 97 ? 19.076 -2.832 -9.052 1.00 55.12 97 SER A CA 1
ATOM 790 C C . SER A 1 97 ? 19.174 -1.634 -8.088 1.00 55.12 97 SER A C 1
ATOM 792 O O . SER A 1 97 ? 20.256 -1.081 -7.912 1.00 55.12 97 SER A O 1
ATOM 794 N N . ASP A 1 98 ? 18.070 -1.242 -7.438 1.00 57.34 98 ASP A N 1
ATOM 795 C CA . ASP A 1 98 ? 18.039 -0.216 -6.381 1.00 57.34 98 ASP A CA 1
ATOM 796 C C . ASP A 1 98 ? 17.037 -0.597 -5.266 1.00 57.34 98 ASP A C 1
ATOM 798 O O . ASP A 1 98 ? 15.909 -0.083 -5.217 1.00 57.34 98 ASP A O 1
ATOM 802 N N . PRO A 1 99 ? 17.424 -1.523 -4.367 1.00 52.97 99 PRO A N 1
ATOM 803 C CA . PRO A 1 99 ? 16.563 -1.980 -3.278 1.00 52.97 99 PRO A CA 1
ATOM 804 C C . PRO A 1 99 ? 16.369 -0.929 -2.170 1.00 52.97 99 PRO A C 1
ATOM 806 O O . PRO A 1 99 ? 15.369 -0.972 -1.455 1.00 52.97 99 PRO A O 1
ATOM 809 N N . VAL A 1 100 ? 17.285 0.039 -2.026 1.00 47.88 100 VAL A N 1
ATOM 810 C CA . VAL A 1 100 ? 17.253 1.047 -0.946 1.00 47.88 100 VAL A CA 1
ATOM 811 C C . VAL A 1 100 ? 16.421 2.274 -1.340 1.00 47.88 100 VAL A C 1
ATOM 813 O O . VAL A 1 100 ? 15.734 2.851 -0.498 1.00 47.88 100 VAL A O 1
ATOM 816 N N . GLY A 1 101 ? 16.415 2.667 -2.617 1.00 49.66 101 GLY A N 1
ATOM 817 C CA . GLY A 1 101 ? 15.716 3.863 -3.094 1.00 49.66 101 GLY A CA 1
ATOM 818 C C . GLY A 1 101 ? 14.192 3.740 -3.207 1.00 49.66 101 GLY A C 1
ATOM 819 O O . GLY A 1 101 ? 13.507 4.767 -3.303 1.00 49.66 101 GLY A O 1
ATOM 820 N N . ASN A 1 102 ? 13.650 2.516 -3.172 1.00 59.66 102 ASN A N 1
ATOM 821 C CA . ASN A 1 102 ? 12.269 2.228 -3.580 1.00 59.66 102 ASN A CA 1
ATOM 822 C C . ASN A 1 102 ? 11.345 1.671 -2.485 1.00 59.66 102 ASN A C 1
ATOM 824 O O . ASN A 1 102 ? 10.128 1.707 -2.676 1.00 59.66 102 ASN A O 1
ATOM 828 N N . LYS A 1 103 ? 11.858 1.230 -1.326 1.00 67.44 103 LYS A N 1
ATOM 829 C CA . LYS A 1 103 ? 11.004 0.803 -0.202 1.00 67.44 103 LYS A CA 1
ATOM 830 C C . LYS A 1 103 ? 10.410 2.020 0.523 1.00 67.44 103 LYS A C 1
ATOM 832 O O . LYS A 1 103 ? 10.879 2.427 1.580 1.00 67.44 103 LYS A O 1
ATOM 837 N N . GLN A 1 104 ? 9.407 2.645 -0.094 1.00 76.88 104 GLN A N 1
ATOM 838 C CA . GLN A 1 104 ? 8.726 3.833 0.441 1.00 76.88 104 GLN A CA 1
ATOM 839 C C . GLN A 1 104 ? 7.649 3.475 1.480 1.00 76.88 104 GLN A C 1
ATOM 841 O O . GLN A 1 104 ? 7.380 4.255 2.389 1.00 76.88 104 GLN A O 1
ATOM 846 N N . ILE A 1 105 ? 7.060 2.281 1.367 1.00 84.44 105 ILE A N 1
ATOM 847 C CA . ILE A 1 105 ? 5.974 1.788 2.225 1.00 84.44 105 ILE A CA 1
ATOM 848 C C . ILE A 1 105 ? 6.566 0.804 3.241 1.00 84.44 105 ILE A C 1
ATOM 850 O O . ILE A 1 105 ? 7.341 -0.081 2.874 1.00 84.44 105 ILE A O 1
ATOM 854 N N . ARG A 1 106 ? 6.260 1.002 4.527 1.00 84.31 106 ARG A N 1
ATOM 855 C CA . ARG A 1 106 ? 6.945 0.319 5.643 1.00 84.31 106 ARG A CA 1
ATOM 856 C C . ARG A 1 106 ? 6.234 -0.962 6.069 1.00 84.31 106 ARG A C 1
ATOM 858 O O . ARG A 1 106 ? 6.886 -1.991 6.227 1.00 84.31 106 ARG A O 1
ATOM 865 N N . ASP A 1 107 ? 4.921 -0.865 6.223 1.00 88.25 107 ASP A N 1
ATOM 866 C CA . ASP A 1 107 ? 4.031 -1.878 6.779 1.00 88.25 107 ASP A CA 1
ATOM 867 C C . ASP A 1 107 ? 2.618 -1.713 6.194 1.00 88.25 107 ASP A C 1
ATOM 869 O O . ASP A 1 107 ? 2.350 -0.789 5.414 1.00 88.25 107 ASP A O 1
ATOM 873 N N . ILE A 1 108 ? 1.737 -2.660 6.521 1.00 90.31 108 ILE A N 1
ATOM 874 C CA . ILE A 1 108 ? 0.386 -2.718 5.963 1.00 90.31 108 ILE A CA 1
ATOM 875 C C . ILE A 1 108 ? -0.492 -1.561 6.447 1.00 90.31 108 ILE A C 1
ATOM 877 O O . ILE A 1 108 ? -1.262 -1.018 5.660 1.00 90.31 108 ILE A O 1
ATOM 881 N N . ASP A 1 109 ? -0.326 -1.113 7.690 1.00 88.69 109 ASP A N 1
ATOM 882 C CA . ASP A 1 109 ? -1.090 0.010 8.234 1.00 88.69 109 ASP A CA 1
ATOM 883 C C . ASP A 1 109 ? -0.718 1.311 7.517 1.00 88.69 109 ASP A C 1
ATOM 885 O O . ASP A 1 109 ? -1.583 2.114 7.169 1.00 88.69 109 ASP A O 1
ATOM 889 N N . HIS A 1 110 ? 0.565 1.495 7.211 1.00 89.06 110 HIS A N 1
ATOM 890 C CA . HIS A 1 110 ? 1.052 2.612 6.417 1.00 89.06 110 HIS A CA 1
ATOM 891 C C . HIS A 1 110 ? 0.516 2.554 4.975 1.00 89.06 110 HIS A C 1
ATOM 893 O O . HIS A 1 110 ? 0.132 3.588 4.427 1.00 89.06 110 HIS A O 1
ATOM 899 N N . LEU A 1 111 ? 0.413 1.365 4.365 1.00 90.44 111 LEU A N 1
ATOM 900 C CA . LEU A 1 111 ? -0.241 1.201 3.059 1.00 90.44 111 LEU A CA 1
ATOM 901 C C . LEU A 1 111 ? -1.717 1.631 3.105 1.00 90.44 111 LEU A C 1
ATOM 903 O O . LEU A 1 111 ? -2.175 2.361 2.226 1.00 90.44 111 LEU A O 1
ATOM 907 N N . LEU A 1 112 ? -2.449 1.215 4.138 1.00 90.62 112 LEU A N 1
ATOM 908 C CA . LEU A 1 112 ? -3.861 1.555 4.316 1.00 90.62 112 LEU A CA 1
ATOM 909 C C . LEU A 1 112 ? -4.059 3.058 4.559 1.00 90.62 112 LEU A C 1
ATOM 911 O O . LEU A 1 112 ? -4.972 3.660 3.999 1.00 90.62 112 LEU A O 1
ATOM 915 N N . GLN A 1 113 ? -3.163 3.707 5.303 1.00 89.06 113 GLN A N 1
ATOM 916 C CA . GLN A 1 113 ? -3.171 5.166 5.453 1.00 89.06 113 GLN A CA 1
ATOM 917 C C . GLN A 1 113 ? -2.954 5.885 4.116 1.00 89.06 113 GLN A C 1
ATOM 919 O O . GLN A 1 113 ? -3.660 6.850 3.814 1.00 89.06 113 GLN A O 1
ATOM 924 N N . LEU A 1 114 ? -2.028 5.394 3.283 1.00 89.12 114 LEU A N 1
ATOM 925 C CA . LEU A 1 114 ? -1.826 5.925 1.932 1.00 89.12 114 LEU A CA 1
ATOM 926 C C . LEU A 1 114 ? -3.094 5.777 1.087 1.00 89.12 114 LEU A C 1
ATOM 928 O O . LEU A 1 114 ? -3.461 6.722 0.392 1.00 89.12 114 LEU A O 1
ATOM 932 N N . PHE A 1 115 ? -3.796 4.645 1.174 1.00 89.06 115 PHE A N 1
ATOM 933 C CA . PHE A 1 115 ? -5.087 4.465 0.503 1.00 89.06 115 PHE A CA 1
ATOM 934 C C . PHE A 1 115 ? -6.151 5.427 1.013 1.00 89.06 115 PHE A C 1
ATOM 936 O O . PHE A 1 115 ? -6.830 6.048 0.199 1.00 89.06 115 PHE A O 1
ATOM 943 N N . GLY A 1 116 ? -6.252 5.623 2.328 1.00 87.88 116 GLY A N 1
ATOM 944 C CA . GLY A 1 116 ? -7.176 6.591 2.912 1.00 87.88 116 GLY A CA 1
ATOM 945 C C . GLY A 1 116 ? -6.942 8.007 2.381 1.00 87.88 116 GLY A C 1
ATOM 946 O O . GLY A 1 116 ? -7.885 8.669 1.949 1.00 87.88 116 GLY A O 1
ATOM 947 N N . VAL A 1 117 ? -5.685 8.456 2.321 1.00 86.88 117 VAL A N 1
ATOM 948 C CA . VAL A 1 117 ? -5.332 9.776 1.767 1.00 86.88 117 VAL A CA 1
ATOM 949 C C . VAL A 1 117 ? -5.593 9.842 0.267 1.00 86.88 117 VAL A C 1
ATOM 951 O O . VAL A 1 117 ? -6.116 10.843 -0.224 1.00 86.88 117 VAL A O 1
ATOM 954 N N . VAL A 1 118 ? -5.275 8.778 -0.470 1.00 85.69 118 VAL A N 1
ATOM 955 C CA . VAL A 1 118 ? -5.538 8.716 -1.909 1.00 85.69 118 VAL A CA 1
ATOM 956 C C . VAL A 1 118 ? -7.036 8.815 -2.204 1.00 85.69 118 VAL A C 1
ATOM 958 O O . VAL A 1 118 ? -7.419 9.619 -3.046 1.00 85.69 118 VAL A O 1
ATOM 961 N N . MET A 1 119 ? -7.883 8.074 -1.485 1.00 82.94 119 MET A N 1
ATOM 962 C CA . MET A 1 119 ? -9.341 8.092 -1.670 1.00 82.94 119 MET A CA 1
ATOM 963 C C . MET A 1 119 ? -9.976 9.434 -1.322 1.00 82.94 119 MET A C 1
ATOM 965 O O . MET A 1 119 ? -10.898 9.876 -1.999 1.00 82.94 119 MET A O 1
ATOM 969 N N . THR A 1 120 ? -9.514 10.064 -0.244 1.00 79.31 120 THR A N 1
ATOM 970 C CA . THR A 1 120 ? -10.165 11.262 0.307 1.00 79.31 120 THR A CA 1
ATOM 971 C C . THR A 1 120 ? -9.651 12.556 -0.303 1.00 79.31 120 THR A C 1
ATOM 973 O O . THR A 1 120 ? -10.401 13.519 -0.429 1.00 79.31 120 THR A O 1
ATOM 976 N N . THR A 1 121 ? -8.364 12.597 -0.650 1.00 74.19 121 THR A N 1
ATOM 977 C CA . THR A 1 121 ? -7.642 13.860 -0.849 1.00 74.19 121 THR A CA 1
ATOM 978 C C . THR A 1 121 ? -6.927 13.929 -2.197 1.00 74.19 121 THR A C 1
ATOM 980 O O . THR A 1 121 ? -6.630 15.027 -2.670 1.00 74.19 121 THR A O 1
ATOM 983 N N . LYS A 1 122 ? -6.637 12.795 -2.853 1.00 70.25 122 LYS A N 1
ATOM 984 C CA . LYS A 1 122 ? -5.858 12.788 -4.101 1.00 70.25 122 LYS A CA 1
ATOM 985 C C . LYS A 1 122 ? -6.734 12.562 -5.330 1.00 70.25 122 LYS A C 1
ATOM 987 O O . LYS A 1 122 ? -7.146 11.448 -5.632 1.00 70.25 122 LYS A O 1
ATOM 992 N N . ALA A 1 123 ? -6.935 13.627 -6.101 1.00 64.31 123 ALA A N 1
ATOM 993 C CA . ALA A 1 123 ? -7.387 13.527 -7.487 1.00 64.31 123 ALA A CA 1
ATOM 994 C C . ALA A 1 123 ? -6.233 13.057 -8.408 1.00 64.31 123 ALA A C 1
ATOM 996 O O . ALA A 1 123 ? -5.069 13.129 -8.007 1.00 64.31 123 ALA A O 1
ATOM 997 N N . PRO A 1 124 ? -6.506 12.598 -9.646 1.00 61.66 124 PRO A N 1
ATOM 998 C CA . PRO A 1 124 ? -5.461 12.352 -10.641 1.00 61.66 124 PRO A CA 1
ATOM 999 C C . PRO A 1 124 ? -4.611 13.613 -10.860 1.00 61.66 124 PRO A C 1
ATOM 1001 O O . PRO A 1 124 ? -5.117 14.650 -11.289 1.00 61.66 124 PRO A O 1
ATOM 1004 N N . GLU A 1 125 ? -3.317 13.537 -10.551 1.00 60.81 125 GLU A N 1
ATOM 1005 C CA . GLU A 1 125 ? -2.406 14.683 -10.623 1.00 60.81 125 GLU A CA 1
ATOM 1006 C C . GLU A 1 125 ? -1.601 14.662 -11.931 1.00 60.81 125 GLU A C 1
ATOM 1008 O O . GLU A 1 125 ? -0.955 13.670 -12.293 1.00 60.81 125 GLU A O 1
ATOM 1013 N N . TRP A 1 126 ? -1.604 15.793 -12.643 1.00 52.66 126 TRP A N 1
ATOM 1014 C CA . TRP A 1 126 ? -0.753 16.010 -13.812 1.00 52.66 126 TRP A CA 1
ATOM 1015 C C . TRP A 1 126 ? 0.628 16.511 -13.379 1.00 52.66 126 TRP A C 1
ATOM 1017 O O . TRP A 1 126 ? 0.738 17.557 -12.739 1.00 52.66 126 TRP A O 1
ATOM 1027 N N . SER A 1 127 ? 1.701 15.808 -13.759 1.00 53.81 127 SER A N 1
ATOM 1028 C CA . SER A 1 127 ? 3.071 16.253 -13.477 1.00 53.81 127 SER A CA 1
ATOM 1029 C C . SER A 1 127 ? 3.760 16.787 -14.742 1.00 53.81 127 SER A C 1
ATOM 1031 O O . SER A 1 127 ? 3.840 16.110 -15.766 1.00 53.81 127 SER A O 1
ATOM 1033 N N . GLN A 1 128 ? 4.263 18.027 -14.676 1.00 50.69 128 GLN A N 1
ATOM 1034 C CA . GLN A 1 128 ? 4.995 18.696 -15.771 1.00 50.69 128 GLN A CA 1
ATOM 1035 C C . GLN A 1 128 ? 6.526 18.562 -15.658 1.00 50.69 128 GLN A C 1
ATOM 1037 O O . GLN A 1 128 ? 7.264 19.169 -16.434 1.00 50.69 128 GLN A O 1
ATOM 1042 N N . LYS A 1 129 ? 7.045 17.811 -14.677 1.00 46.69 129 LYS A N 1
ATOM 1043 C CA . LYS A 1 129 ? 8.490 17.756 -14.411 1.00 46.69 129 LYS A CA 1
ATOM 1044 C C . LYS A 1 129 ? 9.233 16.895 -15.442 1.00 46.69 129 LYS A C 1
ATOM 1046 O O . LYS A 1 129 ? 9.381 15.694 -15.260 1.00 46.69 129 LYS A O 1
ATOM 1051 N N . GLY A 1 130 ? 9.787 17.585 -16.442 1.00 38.03 130 GLY A N 1
ATOM 1052 C CA . GLY A 1 130 ? 10.983 17.194 -17.191 1.00 38.03 130 GLY A CA 1
ATOM 1053 C C . GLY A 1 130 ? 10.717 16.471 -18.504 1.00 38.03 130 GLY A C 1
ATOM 1054 O O . GLY A 1 130 ? 10.772 15.256 -18.505 1.00 38.03 130 GLY A O 1
ATOM 1055 N N . TYR A 1 131 ? 10.497 17.225 -19.593 1.00 39.31 131 TYR A N 1
ATOM 1056 C CA . TYR A 1 131 ? 10.491 16.842 -21.027 1.00 39.31 131 TYR A CA 1
ATOM 1057 C C . TYR A 1 131 ? 9.678 15.604 -21.486 1.00 39.31 131 TYR A C 1
ATOM 1059 O O . TYR A 1 131 ? 9.416 15.473 -22.675 1.00 39.31 131 TYR A O 1
ATOM 1067 N N . ASP A 1 132 ? 9.183 14.784 -20.565 1.00 46.34 132 ASP A N 1
ATOM 1068 C CA . ASP A 1 132 ? 8.233 13.695 -20.716 1.00 46.34 132 ASP A CA 1
ATOM 1069 C C . ASP A 1 132 ? 7.051 14.006 -19.793 1.00 46.34 132 ASP A C 1
ATOM 1071 O O . ASP A 1 132 ? 7.122 13.891 -18.569 1.00 46.34 132 ASP A O 1
ATOM 1075 N N . VAL A 1 133 ? 5.951 14.449 -20.392 1.00 52.28 133 VAL A N 1
ATOM 1076 C CA . VAL A 1 133 ? 4.668 14.637 -19.711 1.00 52.28 133 VAL A CA 1
ATOM 1077 C C . VAL A 1 133 ? 4.211 13.313 -19.092 1.00 52.28 133 VAL A C 1
ATOM 1079 O O . VAL A 1 133 ? 4.034 12.312 -19.785 1.00 52.28 133 VAL A O 1
ATOM 1082 N N . GLY A 1 134 ? 4.045 13.299 -17.769 1.00 56.62 134 GLY A N 1
ATOM 1083 C CA . GLY A 1 134 ? 3.679 12.109 -17.012 1.00 56.62 134 GLY A CA 1
ATOM 1084 C C . GLY A 1 134 ? 2.415 12.346 -16.202 1.00 56.62 134 GLY A C 1
ATOM 1085 O O . GLY A 1 134 ? 2.468 12.991 -15.153 1.00 56.62 134 GLY A O 1
ATOM 1086 N N . LEU A 1 135 ? 1.284 11.819 -16.667 1.00 62.75 135 LEU A N 1
ATOM 1087 C CA . LEU A 1 135 ? 0.061 11.750 -15.873 1.00 62.75 135 LEU A CA 1
ATOM 1088 C C . LEU A 1 135 ? 0.152 10.534 -14.940 1.00 62.75 135 LEU A C 1
ATOM 1090 O O . LEU A 1 135 ? 0.390 9.417 -15.401 1.00 62.75 135 LEU A O 1
ATOM 1094 N N . ILE A 1 136 ? -0.056 10.736 -13.638 1.00 65.44 136 ILE A N 1
ATOM 1095 C CA . ILE A 1 136 ? -0.387 9.632 -12.728 1.00 65.44 136 ILE A CA 1
ATOM 1096 C C . ILE A 1 136 ? -1.907 9.580 -12.698 1.00 65.44 136 ILE A C 1
ATOM 1098 O O . ILE A 1 136 ? -2.566 10.208 -11.874 1.00 65.44 136 ILE A O 1
ATOM 1102 N N . GLY A 1 137 ? -2.461 8.887 -13.693 1.00 59.97 137 GLY A N 1
ATOM 1103 C CA . GLY A 1 137 ? -3.905 8.848 -13.917 1.00 59.97 137 GLY A CA 1
ATOM 1104 C C . GLY A 1 137 ? -4.630 8.017 -12.862 1.00 59.97 137 GLY A C 1
ATOM 1105 O O . GLY A 1 137 ? -5.816 8.224 -12.632 1.00 59.97 137 GLY A O 1
ATOM 1106 N N . PHE A 1 138 ? -3.905 7.110 -12.198 1.00 71.44 138 PHE A N 1
ATOM 1107 C CA . PHE A 1 138 ? -4.431 6.292 -11.113 1.00 71.44 138 PHE A CA 1
ATOM 1108 C C . PHE A 1 138 ? -3.405 6.166 -9.970 1.00 71.44 138 PHE A C 1
ATOM 1110 O O . PHE A 1 138 ? -2.513 5.313 -10.028 1.00 71.44 138 PHE A O 1
ATOM 1117 N N . PRO A 1 139 ? -3.510 7.016 -8.933 1.00 78.69 139 PRO A N 1
ATOM 1118 C CA . PRO A 1 139 ? -2.624 7.028 -7.764 1.00 78.69 139 PRO A CA 1
ATOM 1119 C C . PRO A 1 139 ? -2.410 5.654 -7.108 1.00 78.69 139 PRO A C 1
ATOM 1121 O O . PRO A 1 139 ? -1.286 5.316 -6.740 1.00 78.69 139 PRO A O 1
ATOM 1124 N N . PHE A 1 140 ? -3.448 4.816 -7.039 1.00 83.25 140 PHE A N 1
ATOM 1125 C CA . PHE A 1 140 ? -3.342 3.462 -6.487 1.00 83.25 140 PHE A CA 1
ATOM 1126 C C . PHE A 1 140 ? -2.363 2.572 -7.251 1.00 83.25 140 PHE A C 1
ATOM 1128 O O . PHE A 1 140 ? -1.616 1.833 -6.617 1.00 83.25 140 PHE A O 1
ATOM 1135 N N . ASN A 1 141 ? -2.292 2.674 -8.585 1.00 82.31 141 ASN A N 1
ATOM 1136 C CA . ASN A 1 141 ? -1.323 1.896 -9.364 1.00 82.31 141 ASN A CA 1
ATOM 1137 C C . ASN A 1 141 ? 0.103 2.271 -8.973 1.00 82.31 141 ASN A C 1
ATOM 1139 O O . ASN A 1 141 ? 0.961 1.402 -8.897 1.00 82.31 141 ASN A O 1
ATOM 1143 N N . ALA A 1 142 ? 0.365 3.550 -8.690 1.00 81.88 142 ALA A N 1
ATOM 1144 C CA . ALA A 1 142 ? 1.691 3.988 -8.275 1.00 81.88 142 ALA A CA 1
ATOM 1145 C C . ALA A 1 142 ? 2.081 3.450 -6.888 1.00 81.88 142 ALA A C 1
ATOM 1147 O O . ALA A 1 142 ? 3.253 3.134 -6.690 1.00 81.88 142 ALA A O 1
ATOM 1148 N N . VAL A 1 143 ? 1.116 3.324 -5.971 1.00 87.19 143 VAL A N 1
ATOM 1149 C CA . VAL A 1 143 ? 1.307 2.758 -4.624 1.00 87.19 143 VAL A CA 1
ATOM 1150 C C . VAL A 1 143 ? 1.465 1.230 -4.677 1.00 87.19 143 VAL A C 1
ATOM 1152 O O . VAL A 1 143 ? 2.333 0.676 -4.007 1.00 87.19 143 VAL A O 1
ATOM 1155 N N . LEU A 1 144 ? 0.667 0.547 -5.505 1.00 87.56 144 LEU A N 1
ATOM 1156 C CA . LEU A 1 144 ? 0.623 -0.916 -5.594 1.00 87.56 144 LEU A CA 1
ATOM 1157 C C . LEU A 1 144 ? 1.681 -1.540 -6.518 1.00 87.56 144 LEU A C 1
ATOM 1159 O O . LEU A 1 144 ? 1.932 -2.739 -6.428 1.00 87.56 144 LEU A O 1
ATOM 1163 N N . ASP A 1 145 ? 2.326 -0.752 -7.382 1.00 83.50 145 ASP A N 1
ATOM 1164 C CA . ASP A 1 145 ? 3.325 -1.218 -8.359 1.00 83.50 145 ASP A CA 1
ATOM 1165 C C . ASP A 1 145 ? 4.479 -2.011 -7.720 1.00 83.50 145 ASP A C 1
ATOM 1167 O O . ASP A 1 145 ? 4.971 -2.958 -8.327 1.00 83.50 145 ASP A O 1
ATOM 1171 N N . TRP A 1 146 ? 4.882 -1.666 -6.491 1.00 83.25 146 TRP A N 1
ATOM 1172 C CA . TRP A 1 146 ? 5.886 -2.429 -5.743 1.00 83.25 146 TRP A CA 1
ATOM 1173 C C . TRP A 1 146 ? 5.324 -3.699 -5.088 1.00 83.25 146 TRP A C 1
ATOM 1175 O O . TRP A 1 146 ? 5.796 -4.779 -5.446 1.00 83.25 146 TRP A O 1
ATOM 1185 N N . PRO A 1 147 ? 4.344 -3.634 -4.159 1.00 87.00 147 PRO A N 1
ATOM 1186 C CA . PRO A 1 147 ? 3.879 -4.830 -3.455 1.00 87.00 147 PRO A CA 1
ATOM 1187 C C . PRO A 1 147 ? 3.332 -5.894 -4.411 1.00 87.00 147 PRO A C 1
ATOM 1189 O O . PRO A 1 147 ? 3.629 -7.068 -4.219 1.00 87.00 147 PRO A O 1
ATOM 1192 N N . MET A 1 148 ? 2.644 -5.514 -5.497 1.00 86.38 148 MET A N 1
ATOM 1193 C CA . MET A 1 148 ? 2.156 -6.469 -6.507 1.00 86.38 148 MET A CA 1
ATOM 1194 C C . MET A 1 148 ? 3.271 -7.156 -7.304 1.00 86.38 148 MET A C 1
ATOM 1196 O O . MET A 1 148 ? 3.051 -8.227 -7.863 1.00 86.38 148 MET A O 1
ATOM 1200 N N . ALA A 1 149 ? 4.463 -6.561 -7.388 1.00 84.44 149 ALA A N 1
ATOM 1201 C CA . ALA A 1 149 ? 5.586 -7.127 -8.132 1.00 84.44 149 ALA A CA 1
ATOM 1202 C C . ALA A 1 149 ? 6.367 -8.196 -7.340 1.00 84.44 149 ALA A C 1
ATOM 1204 O O . ALA A 1 149 ? 7.341 -8.749 -7.856 1.00 84.44 149 ALA A O 1
ATOM 1205 N N . THR A 1 150 ? 5.959 -8.488 -6.102 1.00 88.06 150 THR A N 1
ATOM 1206 C CA . THR A 1 150 ? 6.561 -9.522 -5.251 1.00 88.06 150 THR A CA 1
ATOM 1207 C C . THR A 1 150 ? 5.813 -10.858 -5.371 1.00 88.06 150 THR A C 1
ATOM 1209 O O . THR A 1 150 ? 4.604 -10.855 -5.620 1.00 88.06 150 THR A O 1
ATOM 1212 N N . PRO A 1 151 ? 6.482 -12.014 -5.184 1.00 89.81 151 PRO A N 1
ATOM 1213 C CA . PRO A 1 151 ? 5.808 -13.313 -5.126 1.00 89.81 151 PRO A CA 1
ATOM 1214 C C . PRO A 1 151 ? 4.698 -13.371 -4.071 1.00 89.81 151 PRO A C 1
ATOM 1216 O O . PRO A 1 151 ? 3.609 -13.870 -4.361 1.00 89.81 151 PRO A O 1
ATOM 1219 N N . SER A 1 152 ? 4.938 -12.820 -2.875 1.00 90.88 152 SER A N 1
ATOM 1220 C CA . SER A 1 152 ? 3.916 -12.775 -1.826 1.00 90.88 152 SER A CA 1
ATOM 1221 C C . SER A 1 152 ? 2.755 -11.854 -2.175 1.00 90.88 152 SER A C 1
ATOM 1223 O O . SER A 1 152 ? 1.612 -12.185 -1.873 1.00 90.88 152 SER A O 1
ATOM 1225 N N . GLY A 1 153 ? 3.011 -10.737 -2.858 1.00 91.00 153 GLY A N 1
ATOM 1226 C CA . GLY A 1 153 ? 1.951 -9.861 -3.349 1.00 91.00 153 GLY A CA 1
ATOM 1227 C C . GLY A 1 153 ? 1.099 -10.548 -4.403 1.00 91.00 153 GLY A C 1
ATOM 1228 O O . GLY A 1 153 ? -0.121 -10.549 -4.301 1.00 91.00 153 GLY A O 1
ATOM 1229 N N . TYR A 1 154 ? 1.724 -11.218 -5.369 1.00 91.00 154 TYR A N 1
ATOM 1230 C CA . TYR A 1 154 ? 0.999 -12.008 -6.362 1.00 91.00 154 TYR A CA 1
ATOM 1231 C C . TYR A 1 154 ? 0.091 -13.059 -5.708 1.00 91.00 154 TYR A C 1
ATOM 1233 O O . TYR A 1 154 ? -1.074 -13.186 -6.076 1.00 91.00 154 TYR A O 1
ATOM 1241 N N . ALA A 1 155 ? 0.596 -13.768 -4.693 1.00 92.38 155 ALA A N 1
ATOM 1242 C CA . ALA A 1 155 ? -0.212 -14.705 -3.922 1.00 92.38 155 ALA A CA 1
ATOM 1243 C C . ALA A 1 155 ? -1.336 -14.003 -3.143 1.00 92.38 155 ALA A C 1
ATOM 1245 O O . ALA A 1 155 ? -2.450 -14.511 -3.139 1.00 92.38 155 ALA A O 1
ATOM 1246 N N . PHE A 1 156 ? -1.072 -12.847 -2.523 1.00 92.94 156 PHE A N 1
ATOM 1247 C CA . PHE A 1 156 ? -2.063 -12.056 -1.787 1.00 92.94 156 PHE A CA 1
ATOM 1248 C C . PHE A 1 156 ? -3.254 -11.663 -2.669 1.00 92.94 156 PHE A C 1
ATOM 1250 O O . PHE A 1 156 ? -4.392 -11.912 -2.293 1.00 92.94 156 PHE A O 1
ATOM 1257 N N . PHE A 1 157 ? -3.002 -11.109 -3.858 1.00 89.94 157 PHE A N 1
ATOM 1258 C CA . PHE A 1 157 ? -4.061 -10.619 -4.753 1.00 89.94 157 PHE A CA 1
ATOM 1259 C C . PHE A 1 157 ? -4.825 -11.722 -5.498 1.00 89.94 157 PHE A C 1
ATOM 1261 O O . PHE A 1 157 ? -5.871 -11.445 -6.075 1.00 89.94 157 PHE A O 1
ATOM 1268 N N . LEU A 1 158 ? -4.314 -12.956 -5.510 1.00 91.62 158 LEU A N 1
ATOM 1269 C CA . LEU A 1 158 ? -5.005 -14.118 -6.077 1.00 91.62 158 LEU A CA 1
ATOM 1270 C C . LEU A 1 158 ? -5.719 -14.972 -5.028 1.00 91.62 158 LEU A C 1
ATOM 1272 O O . LEU A 1 158 ? -6.308 -15.993 -5.382 1.00 91.62 158 LEU A O 1
ATOM 1276 N N . LYS A 1 159 ? -5.624 -14.623 -3.742 1.00 86.88 159 LYS A N 1
ATOM 1277 C CA . LYS A 1 159 ? -6.358 -15.341 -2.705 1.00 86.88 159 LYS A CA 1
ATOM 1278 C C . LYS A 1 159 ? -7.839 -15.016 -2.811 1.00 86.88 159 LYS A C 1
ATOM 1280 O O . LYS A 1 159 ? -8.216 -13.851 -2.788 1.00 86.88 159 LYS A O 1
ATOM 1285 N N . ASP A 1 160 ? -8.647 -16.068 -2.846 1.00 79.56 160 ASP A N 1
ATOM 1286 C CA . ASP A 1 160 ? -10.089 -15.942 -2.683 1.00 79.56 160 ASP A CA 1
ATOM 1287 C C . ASP A 1 160 ? -10.418 -15.433 -1.267 1.00 79.56 160 ASP A C 1
ATOM 1289 O O . ASP A 1 160 ? -9.754 -15.802 -0.278 1.00 79.56 160 ASP A O 1
ATOM 1293 N N . GLU A 1 161 ? -11.427 -14.562 -1.204 1.00 61.56 161 GLU A N 1
ATOM 1294 C CA . GLU A 1 161 ? -11.976 -13.966 0.023 1.00 61.56 161 GLU A CA 1
ATOM 1295 C C . GLU A 1 161 ? -12.627 -15.001 0.948 1.00 61.56 161 GLU A C 1
ATOM 1297 O O . GLU A 1 161 ? -13.298 -15.936 0.453 1.00 61.56 161 GLU A O 1
#

Secondary structure (DSSP, 8-state):
-PPPPP-------TT-S--PPP---PPP-GGG-S-SSHHHHHHHHHHHHHHHHH--S-----HHHHHHHHHHHH-HHHHHHHHHHHHSPPSSTTGGG-HHHH----SHHHHHHHHHHHHHH-PPEEE--SSS-EEE--HHHHHHTTGGGSHHHHHHHTS--